Protein AF-A0A849IJJ6-F1 (afdb_monomer)

Nearest PDB structures (foldseek):
  4wkg-assembly1_D  TM=8.940E-01  e=1.496E-09  Escherichia coli K-12
  4wkg-assembly1_B  TM=8.887E-01  e=1.496E-09  Escherichia coli K-12
  4wkg-assembly1_A  TM=9.007E-01  e=3.250E-09  Escherichia coli K-12
  4wkg-assembly1_C  TM=9.020E-01  e=3.250E-09  Escherichia coli K-12
  5j63-assembly1_A  TM=8.656E-01  e=6.655E-09  Escherichia coli H736

Radius of gyration: 20.43 Å; Cα contacts (8 Å, |Δi|>4): 249; chains: 1; bounding box: 50×30×56 Å

Mean predicted aligned error: 4.7 Å

Solvent-accessible surface area (backbone atoms only — not comparable to full-atom values): 8832 Å² total; per-residue (Å²): 135,59,98,82,53,31,48,59,58,48,46,55,55,48,52,57,51,49,52,60,48,46,70,66,46,50,61,29,59,73,74,65,70,57,81,87,77,86,81,66,67,92,81,57,86,87,80,80,87,88,56,78,74,77,23,57,57,64,41,63,39,26,23,69,56,50,46,52,48,19,26,62,24,19,72,95,43,96,24,15,30,48,74,52,97,90,38,44,36,38,34,44,35,65,43,79,48,97,53,83,72,90,63,98,58,21,26,39,39,55,59,95,76,38,35,37,36,34,24,52,50,40,47,25,28,34,61,74,38,38,24,49,71,85,38,84,48,49,36,62,59,45,32,77,73,65,44,83,57,71,41,74,57,113

Secondary structure (DSSP, 8-state):
--TT--HHHHHHHHHHHHHHHHHHHHHHHHTT--------GGG----PPP-GGGGB--TTS-HHHHHHHHHHS-TTS--EEEEETTEEEEEEEEEEE-S---SSS-EEEEETTEEEEE-TTS-EEEEEEEEETTEEP-HHHHHHHH-SSPEEP-

Foldseek 3Di:
DDLFAAQVNVVVVVVVVVVVVCVVQVVCVVVVVDDDDDDDCVPDDDDDDDDPVLLEDDLLAEPSVNQVSLRHQAPVHPARWDAFPNKTKGARHKDFDPDADDDPAWWWFDDPWWIWTAGSNGTIITGPWMDINPHTDTRVNCCVVPNGDITGDD

Sequence (154 aa):
ILKNDTAIEVFHKVTCASEIVLHRALPKLLDGSAVPVKQDLSKGGYFGGRSARDGEIDWKKSACEIHNLVRAVAPPYPGAHSTISGTRLSIYGTLVENRPTRHASASIYCENGRCYAECGGGGVLRLISFELDGAPGDAQAFADRFGHSPITLS

Structure (mmCIF, N/CA/C/O backbone):
data_AF-A0A849IJJ6-F1
#
_entry.id   AF-A0A849IJJ6-F1
#
loop_
_atom_site.group_PDB
_atom_site.id
_atom_site.type_symbol
_atom_site.label_atom_id
_atom_site.label_alt_id
_atom_site.label_comp_id
_atom_site.label_asym_id
_atom_site.label_entity_id
_atom_site.label_seq_id
_atom_site.pdbx_PDB_ins_code
_atom_site.Cartn_x
_atom_site.Cartn_y
_atom_site.Cartn_z
_atom_site.occupancy
_atom_site.B_iso_or_equiv
_atom_site.auth_seq_id
_atom_site.auth_comp_id
_atom_site.auth_asym_id
_atom_site.auth_atom_id
_atom_site.pdbx_PDB_model_num
ATOM 1 N N . ILE A 1 1 ? 1.620 5.552 -13.952 1.00 90.62 1 ILE A N 1
ATOM 2 C CA . ILE A 1 1 ? 1.003 4.897 -12.776 1.00 90.62 1 ILE A CA 1
ATOM 3 C C . ILE A 1 1 ? -0.205 5.738 -12.398 1.00 90.62 1 ILE A C 1
ATOM 5 O O . ILE A 1 1 ? -0.037 6.935 -12.201 1.00 90.62 1 ILE A O 1
ATOM 9 N N . LEU A 1 2 ? -1.403 5.162 -12.417 1.00 94.19 2 LEU A N 1
ATOM 10 C CA . LEU A 1 2 ? -2.647 5.840 -12.048 1.00 94.19 2 LEU A CA 1
ATOM 11 C C . LEU A 1 2 ? -2.832 5.848 -10.526 1.00 94.19 2 LEU A C 1
ATOM 13 O O . LEU A 1 2 ? -2.183 5.087 -9.812 1.00 94.19 2 LEU A O 1
ATOM 17 N N . LYS A 1 3 ? -3.738 6.706 -10.039 1.00 91.69 3 LYS A N 1
ATOM 18 C CA . LYS A 1 3 ? -3.942 6.964 -8.602 1.00 91.69 3 LYS A CA 1
ATOM 19 C C . LYS A 1 3 ? -4.197 5.692 -7.786 1.00 91.69 3 LYS A C 1
ATOM 21 O O . LYS A 1 3 ? -3.647 5.565 -6.701 1.00 91.69 3 LYS A O 1
ATOM 26 N N . ASN A 1 4 ? -4.974 4.763 -8.337 1.00 93.06 4 ASN A N 1
ATOM 27 C CA . ASN A 1 4 ? -5.385 3.539 -7.651 1.00 93.06 4 ASN A CA 1
ATOM 28 C C . ASN A 1 4 ? -4.670 2.290 -8.186 1.00 93.06 4 ASN A C 1
ATOM 30 O O . ASN A 1 4 ? -5.063 1.189 -7.823 1.00 93.06 4 ASN A O 1
ATOM 34 N N . ASP A 1 5 ? -3.645 2.451 -9.036 1.00 94.81 5 ASP A N 1
ATOM 35 C CA . ASP A 1 5 ? -2.888 1.302 -9.534 1.00 94.81 5 ASP A CA 1
ATOM 36 C C . ASP A 1 5 ? -2.200 0.592 -8.360 1.00 94.81 5 ASP A C 1
ATOM 38 O O . ASP A 1 5 ? -1.372 1.175 -7.641 1.00 94.81 5 ASP A O 1
ATOM 42 N N . THR A 1 6 ? -2.511 -0.687 -8.218 1.00 95.19 6 THR A N 1
ATOM 43 C CA . THR A 1 6 ? -1.810 -1.638 -7.363 1.00 95.19 6 THR A CA 1
ATOM 44 C C . THR A 1 6 ? -0.483 -2.056 -7.990 1.00 95.19 6 THR A C 1
ATOM 46 O O . THR A 1 6 ? -0.240 -1.882 -9.188 1.00 95.19 6 THR A O 1
ATOM 49 N N . ALA A 1 7 ? 0.406 -2.630 -7.181 1.00 93.06 7 ALA A N 1
ATOM 50 C CA . ALA A 1 7 ? 1.703 -3.106 -7.650 1.00 93.06 7 ALA A CA 1
ATOM 51 C C . ALA A 1 7 ? 1.587 -4.099 -8.823 1.00 93.06 7 ALA A C 1
ATOM 53 O O . ALA A 1 7 ? 2.372 -4.004 -9.765 1.00 93.06 7 ALA A O 1
ATOM 54 N N . ILE A 1 8 ? 0.590 -4.993 -8.812 1.00 93.94 8 ILE A N 1
ATOM 55 C CA . ILE A 1 8 ? 0.391 -5.976 -9.887 1.00 93.94 8 ILE A CA 1
ATOM 56 C C . ILE A 1 8 ? -0.093 -5.327 -11.194 1.00 93.94 8 ILE A C 1
ATOM 58 O O . ILE A 1 8 ? 0.362 -5.688 -12.277 1.00 93.94 8 ILE A O 1
ATOM 62 N N . GLU A 1 9 ? -0.941 -4.301 -11.117 1.00 95.25 9 GLU A N 1
ATOM 63 C CA . GLU A 1 9 ? -1.381 -3.556 -12.302 1.00 95.25 9 GLU A CA 1
ATOM 64 C C . GLU A 1 9 ? -0.234 -2.754 -12.917 1.00 95.25 9 GLU A C 1
ATOM 66 O O . GLU A 1 9 ? -0.079 -2.726 -14.140 1.00 95.25 9 GLU A O 1
ATOM 71 N N . VAL A 1 10 ? 0.604 -2.127 -12.083 1.00 96.00 10 VAL A N 1
ATOM 72 C CA . VAL A 1 10 ? 1.833 -1.480 -12.561 1.00 96.00 10 VAL A CA 1
ATOM 73 C C . VAL A 1 10 ? 2.767 -2.509 -13.185 1.00 96.00 10 VAL A C 1
ATOM 75 O O . VAL A 1 10 ? 3.304 -2.238 -14.256 1.00 96.00 10 VAL A O 1
ATOM 78 N N . PHE A 1 11 ? 2.927 -3.682 -12.568 1.00 94.69 11 PHE A N 1
ATOM 79 C CA . PHE A 1 11 ? 3.758 -4.759 -13.098 1.00 94.69 11 PHE A CA 1
ATOM 80 C C . PHE A 1 11 ? 3.323 -5.142 -14.515 1.00 94.69 11 PHE A C 1
ATOM 82 O O . PHE A 1 11 ? 4.136 -5.046 -15.425 1.00 94.69 11 PHE A O 1
ATOM 89 N N . HIS A 1 12 ? 2.039 -5.430 -14.748 1.00 95.81 12 HIS A N 1
ATOM 90 C CA . HIS A 1 12 ? 1.537 -5.761 -16.089 1.00 95.81 12 HIS A CA 1
ATOM 91 C C . HIS A 1 12 ? 1.764 -4.640 -17.115 1.00 95.81 12 HIS A C 1
ATOM 93 O O . HIS A 1 12 ? 2.173 -4.901 -18.249 1.00 95.81 12 HIS A O 1
ATOM 99 N N . LYS A 1 13 ? 1.538 -3.377 -16.726 1.00 96.81 13 LYS A N 1
ATOM 100 C CA . LYS A 1 13 ? 1.789 -2.222 -17.606 1.00 96.81 13 LYS A CA 1
ATOM 101 C C . LYS A 1 13 ? 3.268 -2.110 -17.972 1.00 96.81 13 LYS A C 1
ATOM 103 O O . LYS A 1 13 ? 3.594 -1.822 -19.122 1.00 96.81 13 LYS A O 1
ATOM 108 N N . VAL A 1 14 ? 4.155 -2.346 -17.006 1.00 97.00 14 VAL A N 1
ATOM 109 C CA . VAL A 1 14 ? 5.605 -2.341 -17.221 1.00 97.00 14 VAL A CA 1
ATOM 110 C C . VAL A 1 14 ? 6.029 -3.527 -18.081 1.00 97.00 14 VAL A C 1
ATOM 112 O O . VAL A 1 14 ? 6.807 -3.312 -18.998 1.00 97.00 14 VAL A O 1
ATOM 115 N N . THR A 1 15 ? 5.481 -4.728 -17.880 1.00 97.25 15 THR A N 1
ATOM 116 C CA . THR A 1 15 ? 5.759 -5.905 -18.722 1.00 97.25 15 THR A CA 1
ATOM 117 C C . THR A 1 15 ? 5.462 -5.620 -20.194 1.00 97.25 15 THR A C 1
ATOM 119 O O . THR A 1 15 ? 6.333 -5.804 -2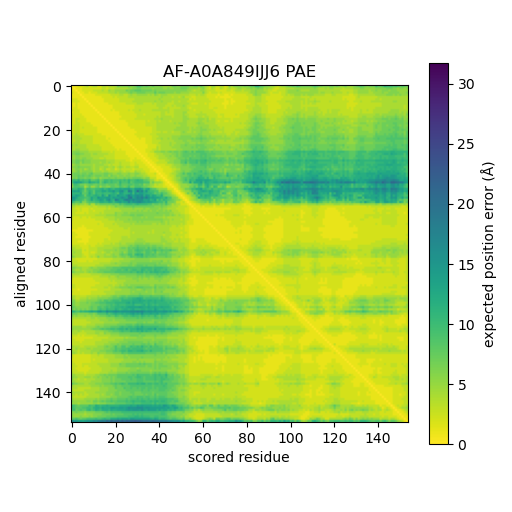1.040 1.00 97.25 15 THR A O 1
ATOM 122 N N . CYS A 1 16 ? 4.284 -5.069 -20.498 1.00 96.44 16 CYS A N 1
ATOM 123 C CA . CYS A 1 16 ? 3.930 -4.670 -21.863 1.00 96.44 16 CYS A CA 1
ATOM 124 C C . CYS A 1 16 ? 4.894 -3.602 -22.420 1.00 96.44 16 CYS A C 1
ATOM 126 O O . CYS A 1 16 ? 5.395 -3.710 -23.540 1.00 96.44 16 CYS A O 1
ATOM 128 N N . ALA A 1 17 ? 5.240 -2.588 -21.619 1.00 97.00 17 ALA A N 1
ATOM 129 C CA . ALA A 1 17 ? 6.225 -1.587 -22.028 1.00 97.00 17 ALA A CA 1
ATOM 130 C C . ALA A 1 17 ? 7.618 -2.198 -22.284 1.00 97.00 17 ALA A C 1
ATOM 132 O O . ALA A 1 17 ? 8.303 -1.786 -23.224 1.00 97.00 17 ALA A O 1
ATOM 133 N N . SER A 1 18 ? 8.032 -3.187 -21.487 1.00 97.19 18 SER A N 1
ATOM 134 C CA . SER A 1 18 ? 9.293 -3.914 -21.649 1.00 97.19 18 SER A CA 1
ATOM 135 C C . SER A 1 18 ? 9.344 -4.672 -22.970 1.00 97.19 18 SER A C 1
ATOM 137 O O . SER A 1 18 ? 10.362 -4.593 -23.653 1.00 97.19 18 SER A O 1
ATOM 139 N N . GLU A 1 19 ? 8.260 -5.325 -23.389 1.00 97.81 19 GLU A N 1
ATOM 140 C CA . GLU A 1 19 ? 8.178 -5.980 -24.703 1.00 97.81 19 GLU A CA 1
ATOM 141 C C . GLU A 1 19 ? 8.404 -4.981 -25.846 1.00 97.81 19 GLU A C 1
ATOM 143 O O . GLU A 1 19 ? 9.225 -5.214 -26.735 1.00 97.81 19 GLU A O 1
ATOM 148 N N . ILE A 1 20 ? 7.762 -3.811 -25.781 1.00 97.88 20 ILE A N 1
ATOM 149 C CA . ILE A 1 20 ? 7.920 -2.743 -26.781 1.00 97.88 20 ILE A CA 1
ATOM 150 C C . ILE A 1 20 ? 9.357 -2.196 -26.790 1.00 97.88 20 ILE A C 1
ATOM 152 O O . ILE A 1 20 ? 9.898 -1.835 -27.840 1.00 97.88 20 ILE A O 1
ATOM 156 N N . VAL A 1 21 ? 9.998 -2.077 -25.625 1.00 97.31 21 VAL A N 1
ATOM 157 C CA . VAL A 1 21 ? 11.414 -1.686 -25.523 1.00 97.31 21 VAL A CA 1
ATOM 158 C C . VAL A 1 21 ? 12.313 -2.746 -26.155 1.00 97.31 21 VAL A C 1
ATOM 160 O O . VAL A 1 21 ? 13.142 -2.395 -26.992 1.00 97.31 21 VAL A O 1
ATOM 163 N N . LEU A 1 22 ? 12.124 -4.021 -25.814 1.00 97.44 22 LEU A N 1
ATOM 164 C CA . LEU A 1 22 ? 12.927 -5.129 -26.332 1.00 97.44 22 LEU A CA 1
ATOM 165 C C . LEU A 1 22 ? 12.794 -5.256 -27.849 1.00 97.44 22 LEU A C 1
ATOM 167 O O . LEU A 1 22 ? 13.811 -5.326 -28.533 1.00 97.44 22 LEU A O 1
ATOM 171 N N . HIS A 1 23 ? 11.576 -5.173 -28.386 1.00 97.56 23 HIS A N 1
ATOM 172 C CA . HIS A 1 23 ? 11.334 -5.204 -29.829 1.00 97.56 23 HIS A CA 1
ATOM 173 C C . HIS A 1 23 ? 12.126 -4.120 -30.582 1.00 97.56 23 HIS A C 1
ATOM 175 O O . HIS A 1 23 ? 12.646 -4.359 -31.668 1.00 97.56 23 HIS A O 1
ATOM 181 N N . ARG A 1 24 ? 12.263 -2.922 -29.998 1.00 96.12 24 ARG A N 1
ATOM 182 C CA . ARG A 1 24 ? 13.032 -1.815 -30.596 1.00 96.12 24 ARG A CA 1
ATOM 183 C C . ARG A 1 24 ? 14.541 -1.941 -30.386 1.00 96.12 24 ARG A C 1
ATOM 185 O O . ARG A 1 24 ? 15.308 -1.487 -31.232 1.00 96.12 24 ARG A O 1
ATOM 192 N N . ALA A 1 25 ? 14.964 -2.469 -29.240 1.00 96.50 25 ALA A N 1
ATOM 193 C CA . ALA A 1 25 ? 16.364 -2.480 -28.828 1.00 96.50 25 ALA A CA 1
ATOM 194 C C . ALA A 1 25 ? 17.134 -3.697 -29.356 1.00 96.50 25 ALA A C 1
ATOM 196 O O . ALA A 1 25 ? 18.284 -3.547 -29.762 1.00 96.50 25 ALA A O 1
ATOM 197 N N . LEU A 1 26 ? 16.516 -4.882 -29.379 1.00 97.56 26 LEU A N 1
ATOM 198 C CA . LEU A 1 26 ? 17.191 -6.132 -29.735 1.00 97.56 26 LEU A CA 1
ATOM 199 C C . LEU A 1 26 ? 17.805 -6.124 -31.144 1.00 97.56 26 LEU A C 1
ATOM 201 O O . LEU A 1 26 ? 18.965 -6.515 -31.244 1.00 97.56 26 LEU A O 1
ATOM 205 N N . PRO A 1 27 ? 17.142 -5.629 -32.211 1.00 98.06 27 PRO A N 1
ATOM 206 C CA . PRO A 1 27 ? 17.764 -5.582 -33.537 1.00 98.06 27 PRO A CA 1
ATOM 207 C C . PRO A 1 27 ? 19.070 -4.779 -33.549 1.00 98.06 27 PRO A C 1
ATOM 209 O O . PRO A 1 27 ? 20.079 -5.256 -34.055 1.00 98.06 27 PRO A O 1
ATOM 212 N N . LYS A 1 28 ? 19.078 -3.619 -32.880 1.00 97.94 28 LYS A N 1
ATOM 213 C CA . LYS A 1 28 ? 20.256 -2.744 -32.783 1.00 97.94 28 LYS A CA 1
ATOM 214 C C . LYS A 1 28 ? 21.392 -3.352 -31.965 1.00 97.94 28 LYS A C 1
ATOM 216 O O . LYS A 1 28 ? 22.560 -3.037 -32.166 1.00 97.94 28 LYS A O 1
ATOM 221 N N . LEU A 1 29 ? 21.049 -4.179 -30.979 1.00 97.19 29 LEU A N 1
ATOM 222 C CA . LEU A 1 29 ? 22.042 -4.928 -30.213 1.00 97.19 29 LEU A CA 1
ATOM 223 C C . LEU A 1 29 ? 22.658 -6.045 -31.064 1.00 97.19 29 LEU A C 1
ATOM 225 O O . LEU A 1 29 ? 23.857 -6.279 -30.961 1.00 97.19 29 LEU A O 1
ATOM 229 N N . LEU A 1 30 ? 21.858 -6.704 -31.908 1.00 97.62 30 LEU A N 1
ATOM 230 C CA . LEU A 1 30 ? 22.307 -7.791 -32.783 1.00 97.62 30 LEU A CA 1
ATOM 231 C C . LEU A 1 30 ? 23.180 -7.300 -33.943 1.00 97.62 30 LEU A C 1
ATOM 233 O O . LEU A 1 30 ? 24.167 -7.950 -34.271 1.00 97.62 30 LEU A O 1
ATOM 237 N N . ASP A 1 31 ? 22.831 -6.167 -34.554 1.00 97.44 31 ASP A N 1
ATOM 238 C CA . ASP A 1 31 ? 23.585 -5.589 -35.675 1.00 97.44 31 ASP A CA 1
ATOM 239 C C . ASP A 1 31 ? 24.739 -4.662 -35.240 1.00 97.44 31 ASP A C 1
ATOM 241 O O . ASP A 1 31 ? 25.504 -4.182 -36.077 1.00 97.44 31 ASP A O 1
ATOM 245 N N . GLY A 1 32 ? 24.885 -4.417 -33.934 1.00 97.00 32 GLY A N 1
ATOM 246 C CA . GLY A 1 32 ? 25.936 -3.577 -33.359 1.00 97.00 32 GLY A CA 1
ATOM 247 C C . GLY A 1 32 ? 25.695 -2.065 -33.457 1.00 97.00 32 GLY A C 1
ATOM 248 O O . GLY A 1 32 ? 26.573 -1.293 -33.076 1.00 97.00 32 GLY A O 1
ATOM 249 N N . SER A 1 33 ? 24.528 -1.612 -33.923 1.00 97.75 33 SER A N 1
ATOM 250 C CA . SER A 1 33 ? 24.181 -0.186 -34.053 1.00 97.75 33 SER A CA 1
ATOM 251 C C . SER A 1 33 ? 23.632 0.461 -32.772 1.00 97.75 33 SER A C 1
ATOM 253 O O . SER A 1 33 ? 23.292 1.650 -32.762 1.00 97.75 33 SER A O 1
ATOM 255 N N . ALA A 1 34 ? 23.509 -0.292 -31.676 1.00 96.75 34 ALA A N 1
ATOM 256 C CA . ALA A 1 34 ? 23.038 0.231 -30.399 1.00 96.75 34 ALA A CA 1
ATOM 257 C C . ALA A 1 34 ? 23.954 1.349 -29.86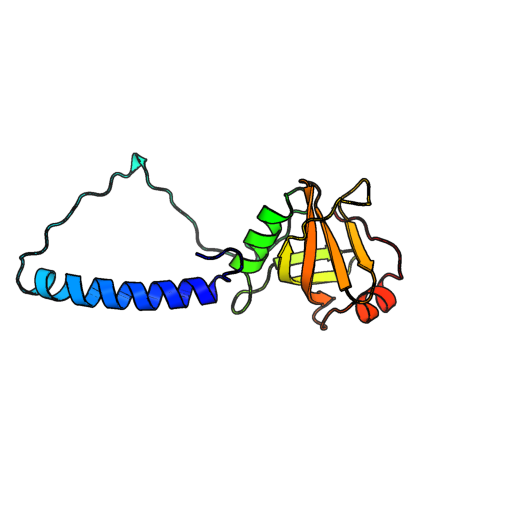3 1.00 96.75 34 ALA A C 1
ATOM 259 O O . ALA A 1 34 ? 25.166 1.183 -29.750 1.00 96.75 34 ALA A O 1
ATOM 260 N N . VAL A 1 35 ? 23.356 2.478 -29.467 1.00 95.62 35 VAL A N 1
ATOM 261 C CA . VAL A 1 35 ? 24.072 3.627 -28.889 1.00 95.62 35 VAL A CA 1
ATOM 262 C C . VAL A 1 35 ? 23.906 3.615 -27.363 1.00 95.62 35 VAL A C 1
ATOM 264 O O . VAL A 1 35 ? 22.817 3.937 -26.876 1.00 95.62 35 VAL A O 1
ATOM 267 N N . PRO A 1 36 ? 24.937 3.240 -26.584 1.00 93.50 36 PRO A N 1
ATOM 268 C CA . PRO A 1 36 ? 24.854 3.229 -25.130 1.00 93.50 36 PRO A CA 1
ATOM 269 C C . PRO A 1 36 ? 24.904 4.651 -24.559 1.00 93.50 36 PRO A C 1
ATOM 271 O O . PRO A 1 36 ? 25.658 5.505 -25.024 1.00 93.50 36 PRO A O 1
ATOM 274 N N . VAL A 1 37 ? 24.137 4.890 -23.495 1.00 94.56 37 VAL A N 1
ATOM 275 C CA . VAL A 1 37 ? 24.143 6.154 -22.747 1.00 94.56 37 VAL A CA 1
ATOM 276 C C . VAL A 1 37 ? 24.572 5.872 -21.311 1.00 94.56 37 VAL A C 1
ATOM 278 O O . VAL A 1 37 ? 23.978 5.035 -20.629 1.00 94.56 37 VAL A O 1
ATOM 281 N N . LYS A 1 38 ? 25.612 6.567 -20.838 1.00 95.00 38 LYS A N 1
ATOM 282 C CA . LYS A 1 38 ? 26.095 6.444 -19.456 1.00 95.00 38 LYS A CA 1
ATOM 283 C C . LYS A 1 38 ? 25.054 7.010 -18.482 1.00 95.00 38 LYS A C 1
ATOM 285 O O . LYS A 1 38 ? 24.600 8.137 -18.657 1.00 95.00 38 LYS A O 1
ATOM 290 N N . GLN A 1 39 ? 24.704 6.243 -17.448 1.00 94.62 39 GLN A N 1
ATOM 291 C CA . GLN A 1 39 ? 23.779 6.690 -16.402 1.00 94.62 39 GLN A CA 1
ATOM 292 C C . GLN A 1 39 ? 24.454 7.710 -15.471 1.00 94.62 39 GLN A C 1
ATOM 294 O O . GLN A 1 39 ? 25.605 7.534 -15.065 1.00 94.62 39 GLN A O 1
ATOM 299 N N . ASP A 1 40 ? 23.724 8.766 -15.118 1.00 94.25 40 ASP A N 1
ATOM 300 C CA . ASP A 1 40 ? 24.140 9.762 -14.130 1.00 94.25 40 ASP A CA 1
ATOM 301 C C . ASP A 1 40 ? 23.782 9.272 -12.721 1.00 94.25 40 ASP A C 1
ATOM 303 O O . ASP A 1 40 ? 22.642 9.398 -12.270 1.00 94.25 40 ASP A O 1
ATOM 307 N N . LEU A 1 41 ? 24.763 8.689 -12.028 1.00 91.25 41 LEU A N 1
ATOM 308 C CA . LEU A 1 41 ? 24.552 8.079 -10.712 1.00 91.25 41 LEU A CA 1
ATOM 309 C C . LEU A 1 41 ? 24.183 9.095 -9.623 1.00 91.25 41 LEU A C 1
ATOM 311 O O . LEU A 1 41 ? 23.599 8.699 -8.620 1.00 91.25 41 LEU A O 1
ATOM 315 N N . SER A 1 42 ? 24.456 10.391 -9.822 1.00 94.19 42 SER A N 1
ATOM 316 C CA . SER A 1 42 ? 24.043 11.437 -8.873 1.00 94.19 42 SER A CA 1
ATOM 317 C C . SER A 1 42 ? 22.521 11.620 -8.815 1.00 94.19 42 SER A C 1
ATOM 319 O O . SER A 1 42 ? 21.996 12.150 -7.840 1.00 94.19 42 SER A O 1
ATOM 321 N N . LYS A 1 43 ? 21.809 11.140 -9.843 1.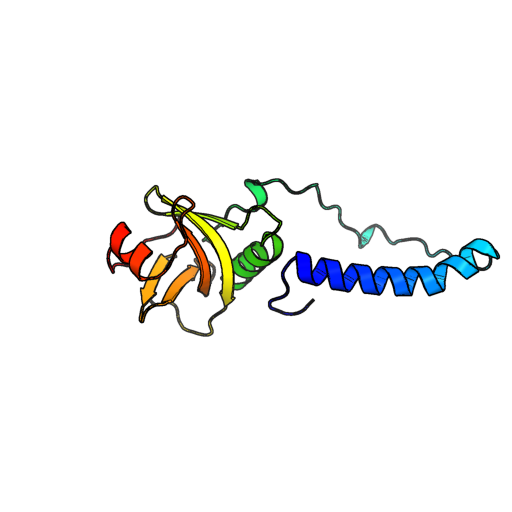00 92.31 43 LYS A N 1
ATOM 322 C CA . LYS A 1 43 ? 20.342 11.139 -9.940 1.00 92.31 43 LYS A CA 1
ATOM 323 C C . LYS A 1 43 ? 19.724 9.789 -9.570 1.00 92.31 43 LYS A C 1
ATOM 325 O O . LYS A 1 43 ? 18.507 9.635 -9.654 1.00 92.31 43 LYS A O 1
ATOM 330 N N . GLY A 1 44 ? 20.551 8.801 -9.229 1.00 82.69 44 GLY A N 1
ATOM 331 C CA . GLY A 1 44 ? 20.120 7.450 -8.895 1.00 82.69 44 GLY A CA 1
ATOM 332 C C . GLY A 1 44 ? 19.815 7.270 -7.409 1.00 82.69 44 GLY A C 1
ATOM 333 O O . GLY A 1 44 ? 20.264 8.032 -6.558 1.00 82.69 44 GLY A O 1
ATOM 334 N N . GLY A 1 45 ? 19.076 6.208 -7.100 1.00 85.00 45 GLY A N 1
ATOM 335 C CA . GLY A 1 45 ? 18.844 5.731 -5.741 1.00 85.00 45 GLY A CA 1
ATOM 336 C C . GLY A 1 45 ? 18.815 4.206 -5.718 1.00 85.00 45 GLY A C 1
ATOM 337 O O . GLY A 1 45 ? 18.493 3.576 -6.726 1.00 85.00 45 GLY A O 1
ATOM 338 N N . TYR A 1 46 ? 19.159 3.617 -4.575 1.00 83.56 46 TYR A N 1
ATOM 339 C CA . TYR A 1 46 ? 19.105 2.172 -4.364 1.00 83.56 46 TYR A CA 1
ATOM 340 C C . TYR A 1 46 ? 17.943 1.832 -3.437 1.00 83.56 46 TYR A C 1
ATOM 342 O O . TYR A 1 46 ? 17.768 2.462 -2.395 1.00 83.56 46 TYR A O 1
ATOM 350 N N . PHE A 1 47 ? 17.171 0.814 -3.807 1.00 81.19 47 PHE A N 1
ATOM 351 C CA . PHE A 1 47 ? 16.060 0.303 -3.012 1.00 81.19 47 PHE A CA 1
ATOM 352 C C . PHE A 1 47 ? 16.348 -1.157 -2.666 1.00 81.19 47 PHE A C 1
ATOM 354 O O . PHE A 1 47 ? 16.636 -1.961 -3.553 1.00 81.19 47 PHE A O 1
ATOM 361 N N . GLY A 1 48 ? 16.324 -1.483 -1.373 1.00 76.31 48 GLY A N 1
ATOM 362 C CA . GLY A 1 48 ? 16.540 -2.845 -0.890 1.00 76.31 48 GLY A CA 1
ATOM 363 C C . GLY A 1 48 ? 15.378 -3.781 -1.229 1.00 76.31 48 GLY A C 1
ATOM 364 O O . GLY A 1 48 ? 14.296 -3.348 -1.631 1.00 76.31 48 GLY A O 1
ATOM 365 N N . GLY A 1 49 ? 15.601 -5.083 -1.043 1.00 72.88 49 GLY A N 1
ATOM 366 C CA . GLY A 1 49 ? 14.530 -6.074 -1.123 1.00 72.88 49 GLY A CA 1
ATOM 367 C C . GLY A 1 49 ? 13.459 -5.807 -0.065 1.00 72.88 49 GLY A C 1
ATOM 368 O O . GLY A 1 49 ? 13.782 -5.440 1.064 1.00 72.88 49 GLY A O 1
ATOM 369 N N . ARG A 1 50 ? 12.188 -5.988 -0.433 1.00 72.75 50 ARG A N 1
ATOM 370 C CA . ARG A 1 50 ? 11.062 -5.768 0.481 1.00 72.75 50 ARG A CA 1
ATOM 371 C C . ARG A 1 50 ? 10.822 -6.998 1.355 1.00 72.75 50 ARG A C 1
ATOM 373 O O . ARG A 1 50 ? 10.882 -8.127 0.872 1.00 72.75 50 ARG A O 1
ATOM 380 N N . SER A 1 51 ? 10.514 -6.774 2.624 1.00 72.50 51 SER A N 1
ATOM 381 C CA . SER A 1 51 ? 10.113 -7.778 3.607 1.00 72.50 51 SER A CA 1
ATOM 382 C C . SER A 1 51 ? 8.659 -7.571 4.033 1.00 72.50 51 SER A C 1
ATOM 384 O O . SER A 1 51 ? 8.080 -6.508 3.822 1.00 72.50 51 SER A O 1
ATOM 386 N N . ALA A 1 52 ? 8.062 -8.565 4.698 1.00 67.94 52 ALA A N 1
ATOM 387 C CA . ALA A 1 52 ? 6.715 -8.425 5.251 1.00 67.94 52 ALA A CA 1
ATOM 388 C C . ALA A 1 52 ? 6.595 -7.246 6.239 1.00 67.94 52 ALA A C 1
ATOM 390 O O . ALA A 1 52 ? 5.527 -6.650 6.324 1.00 67.94 52 ALA A O 1
ATOM 391 N N . ARG A 1 53 ? 7.682 -6.860 6.930 1.00 75.25 53 ARG A N 1
ATOM 392 C CA . ARG A 1 53 ? 7.698 -5.690 7.831 1.00 75.25 53 ARG A CA 1
ATOM 393 C C . ARG A 1 53 ? 7.422 -4.377 7.100 1.00 75.25 53 ARG A C 1
ATOM 395 O O . ARG A 1 53 ? 6.873 -3.463 7.696 1.00 75.25 53 ARG A O 1
ATOM 402 N N . ASP A 1 54 ? 7.719 -4.301 5.804 1.00 76.81 54 ASP A N 1
ATOM 403 C CA . ASP A 1 54 ? 7.451 -3.099 5.008 1.00 76.81 54 ASP A CA 1
ATOM 404 C C . ASP A 1 54 ? 5.954 -2.874 4.756 1.00 76.81 54 ASP A C 1
ATOM 406 O O . ASP A 1 54 ? 5.588 -1.856 4.176 1.00 76.81 54 ASP A O 1
ATOM 410 N N . GLY A 1 55 ? 5.097 -3.829 5.139 1.00 88.88 55 GLY A N 1
ATOM 411 C CA . GLY A 1 55 ? 3.642 -3.704 5.110 1.00 88.88 55 GLY A CA 1
ATOM 412 C C . GLY A 1 55 ? 3.038 -3.086 6.374 1.00 88.88 55 GLY A C 1
ATOM 413 O O . GLY A 1 55 ? 1.835 -2.839 6.382 1.00 88.88 55 GLY A O 1
ATOM 414 N N . GLU A 1 56 ? 3.817 -2.847 7.433 1.00 95.31 56 GLU A N 1
ATOM 415 C CA . GLU A 1 56 ? 3.293 -2.269 8.673 1.00 95.31 56 GLU A CA 1
ATOM 416 C C . GLU A 1 56 ? 2.834 -0.818 8.454 1.00 95.31 56 GLU A C 1
ATOM 418 O O . GLU A 1 56 ? 3.561 0.025 7.921 1.00 95.31 56 GLU A O 1
ATOM 423 N N . ILE A 1 57 ? 1.589 -0.533 8.833 1.00 96.50 57 ILE A N 1
ATOM 424 C CA . ILE A 1 57 ? 0.982 0.785 8.679 1.00 96.50 57 ILE A CA 1
ATOM 425 C C . ILE A 1 57 ? 1.400 1.661 9.855 1.00 96.50 57 ILE A C 1
ATOM 427 O O . ILE A 1 57 ? 1.030 1.404 10.998 1.00 96.50 57 ILE A O 1
ATOM 431 N N . ASP A 1 58 ? 2.096 2.747 9.535 1.00 95.69 58 ASP A N 1
ATOM 432 C CA . ASP A 1 58 ? 2.308 3.874 10.438 1.00 95.69 58 ASP A CA 1
ATOM 433 C C . ASP A 1 58 ? 1.142 4.864 10.305 1.00 95.69 58 ASP A C 1
ATOM 435 O O . ASP A 1 58 ? 1.062 5.632 9.339 1.00 95.69 58 ASP A O 1
ATOM 439 N N . TRP A 1 59 ? 0.228 4.845 11.279 1.00 96.50 59 TRP A N 1
ATOM 440 C CA . TRP A 1 59 ? -0.972 5.686 11.285 1.00 96.50 59 TRP A CA 1
ATOM 441 C C . TRP A 1 59 ? -0.696 7.171 11.523 1.00 96.50 59 TRP A C 1
ATOM 443 O O . TRP A 1 59 ? -1.610 7.982 11.370 1.00 96.50 59 TRP A O 1
ATOM 453 N N . LYS A 1 60 ? 0.546 7.562 11.835 1.00 95.69 60 LYS A N 1
ATOM 454 C CA . LYS A 1 60 ? 0.947 8.976 11.920 1.00 95.69 60 LYS A CA 1
ATOM 455 C C . LYS A 1 60 ? 1.133 9.612 10.546 1.00 95.69 60 LYS A C 1
ATOM 457 O O . LYS A 1 60 ? 1.208 10.834 10.454 1.00 95.69 60 LYS A O 1
ATOM 462 N N . LYS A 1 61 ? 1.200 8.809 9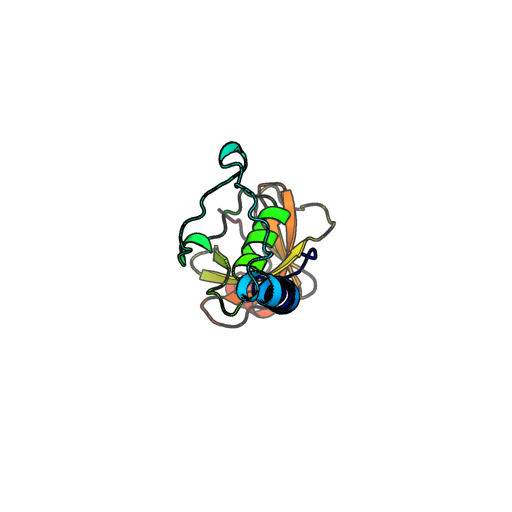.483 1.00 96.62 61 LYS A N 1
ATOM 463 C CA . LYS A 1 61 ? 1.309 9.290 8.102 1.00 96.62 61 LYS A CA 1
ATOM 464 C C . LYS A 1 61 ? -0.025 9.799 7.571 1.00 96.62 61 LYS A C 1
ATOM 466 O O . LYS A 1 61 ? -1.081 9.597 8.171 1.00 96.62 61 LYS A O 1
ATOM 471 N N . SER A 1 62 ? 0.020 10.491 6.437 1.00 96.88 62 SER A N 1
ATOM 472 C CA . SER A 1 62 ? -1.185 10.963 5.756 1.00 96.88 62 SER A CA 1
ATOM 473 C C . SER A 1 62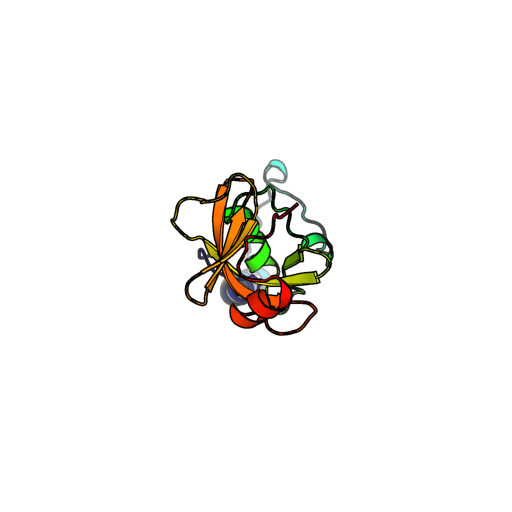 ? -1.961 9.815 5.101 1.00 96.88 62 SER A C 1
ATOM 475 O O . SER A 1 62 ? -1.397 8.780 4.731 1.00 96.88 62 SER A O 1
ATOM 477 N N . ALA A 1 63 ? -3.257 10.028 4.859 1.00 97.50 63 ALA A N 1
ATOM 478 C CA . ALA A 1 63 ? -4.095 9.084 4.120 1.00 97.50 63 ALA A CA 1
ATOM 479 C C . ALA A 1 63 ? -3.493 8.726 2.750 1.00 97.50 63 ALA A C 1
ATOM 481 O O . ALA A 1 63 ? -3.495 7.566 2.350 1.00 97.50 63 ALA A O 1
ATOM 482 N N . CYS A 1 64 ? -2.912 9.695 2.037 1.00 97.25 64 CYS A N 1
ATOM 483 C CA . CYS A 1 64 ? -2.267 9.450 0.746 1.00 97.25 64 CYS A CA 1
ATOM 484 C C . CYS A 1 64 ? -1.050 8.518 0.857 1.00 97.25 64 CYS A C 1
ATOM 486 O O . CYS A 1 64 ? -0.870 7.642 0.011 1.00 97.25 64 CYS A O 1
ATOM 488 N N . GLU A 1 65 ? -0.218 8.683 1.884 1.00 97.38 65 GLU A N 1
ATOM 489 C CA . GLU A 1 65 ? 0.947 7.822 2.113 1.00 97.38 65 GLU A CA 1
ATOM 490 C C . GLU A 1 65 ? 0.536 6.400 2.487 1.00 97.38 65 GLU A C 1
ATOM 492 O O . GLU A 1 65 ? 1.065 5.441 1.926 1.00 97.38 65 GLU A O 1
ATOM 497 N N . ILE A 1 66 ? -0.450 6.256 3.373 1.00 97.81 66 ILE A N 1
ATOM 498 C CA . ILE A 1 66 ? -0.971 4.944 3.769 1.00 97.81 66 ILE A CA 1
ATOM 499 C C . ILE A 1 66 ? -1.671 4.269 2.582 1.00 97.81 66 ILE A C 1
ATOM 501 O O . ILE A 1 66 ? -1.465 3.083 2.338 1.00 97.81 66 ILE A O 1
ATOM 505 N N . HIS A 1 67 ?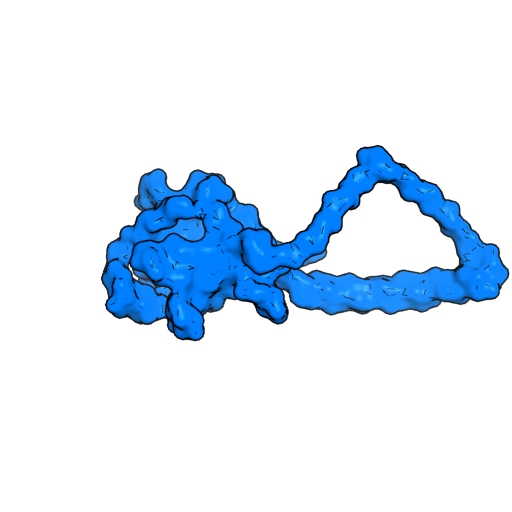 -2.423 5.011 1.766 1.00 98.19 67 HIS A N 1
ATOM 506 C CA . HIS A 1 67 ? -2.994 4.492 0.519 1.00 98.19 67 HIS A CA 1
ATOM 507 C C . HIS A 1 67 ? -1.914 3.993 -0.452 1.00 98.19 67 HIS A C 1
ATOM 509 O O . HIS A 1 67 ? -2.046 2.911 -1.027 1.00 98.19 67 HIS A O 1
ATOM 515 N N . ASN A 1 68 ? -0.823 4.752 -0.606 1.00 97.19 68 ASN A N 1
ATOM 516 C CA . ASN A 1 68 ? 0.320 4.346 -1.422 1.00 97.19 68 ASN A CA 1
ATOM 517 C C . ASN A 1 68 ? 0.989 3.074 -0.894 1.00 97.19 68 ASN A C 1
ATOM 519 O O . ASN A 1 68 ? 1.372 2.224 -1.697 1.00 97.19 68 ASN A O 1
ATOM 523 N N . LEU A 1 69 ? 1.101 2.923 0.428 1.00 96.81 69 LEU A N 1
ATOM 524 C CA . LEU A 1 69 ? 1.572 1.688 1.042 1.00 96.81 69 LEU A CA 1
ATOM 525 C C . LEU A 1 69 ? 0.640 0.526 0.685 1.00 96.81 69 LEU A C 1
ATOM 527 O O . LEU A 1 69 ? 1.103 -0.438 0.080 1.00 96.81 69 LEU A O 1
ATOM 531 N N . VAL A 1 70 ? -0.662 0.651 0.972 1.00 96.94 70 VAL A N 1
ATOM 532 C CA . VAL A 1 70 ? -1.673 -0.391 0.712 1.00 96.94 70 VAL A CA 1
ATOM 533 C C . VAL A 1 70 ? -1.599 -0.881 -0.732 1.00 96.94 70 VAL A C 1
ATOM 535 O O . VAL A 1 70 ? -1.430 -2.075 -0.960 1.00 96.94 70 VAL A O 1
ATOM 538 N N . ARG A 1 71 ? -1.636 0.018 -1.724 1.00 96.50 71 ARG A N 1
ATOM 539 C CA . ARG A 1 71 ? -1.589 -0.387 -3.141 1.00 96.50 71 ARG A CA 1
ATOM 540 C C . ARG A 1 71 ? -0.240 -0.994 -3.550 1.00 96.50 71 ARG A C 1
ATOM 542 O O . ARG A 1 71 ? -0.191 -1.820 -4.459 1.00 96.50 71 ARG A O 1
ATOM 549 N N . ALA A 1 72 ? 0.854 -0.612 -2.886 1.00 94.06 72 ALA A N 1
ATOM 550 C CA . ALA A 1 72 ? 2.187 -1.148 -3.150 1.00 94.06 72 ALA A CA 1
ATOM 551 C C . ALA A 1 72 ? 2.407 -2.553 -2.568 1.00 94.06 72 ALA A C 1
ATOM 553 O O . ALA A 1 72 ? 3.359 -3.213 -2.984 1.00 94.06 72 ALA A O 1
ATOM 554 N N . VAL A 1 73 ? 1.590 -2.990 -1.605 1.00 94.06 73 VAL A N 1
ATOM 555 C CA . VAL A 1 73 ? 1.657 -4.334 -0.998 1.00 94.06 73 VAL A CA 1
ATOM 556 C C . VAL A 1 73 ? 0.344 -5.114 -1.107 1.00 94.06 73 VAL A C 1
ATOM 558 O O . VAL A 1 73 ? 0.184 -6.127 -0.435 1.00 94.06 73 VAL A O 1
ATOM 561 N N . ALA A 1 74 ? -0.587 -4.675 -1.954 1.00 92.94 74 ALA A N 1
ATOM 562 C CA . ALA A 1 74 ? -1.822 -5.398 -2.253 1.00 92.94 74 ALA A CA 1
ATOM 563 C C . ALA A 1 74 ? -1.531 -6.790 -2.863 1.00 92.94 74 ALA A C 1
ATOM 565 O O . ALA A 1 74 ? -0.429 -7.003 -3.380 1.00 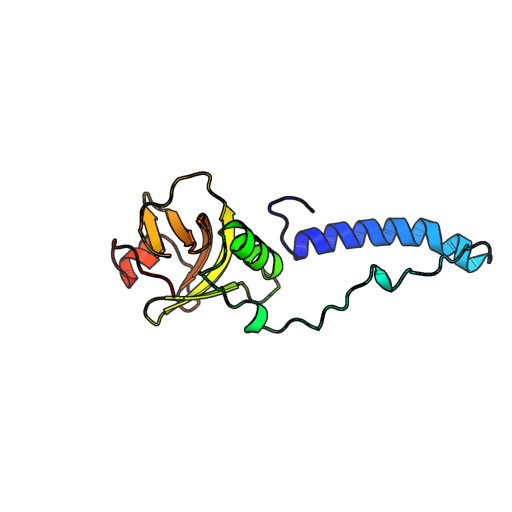92.94 74 ALA A O 1
ATOM 566 N N . PRO A 1 75 ? -2.487 -7.739 -2.848 1.00 91.62 75 PRO A N 1
ATOM 567 C CA . PRO A 1 75 ? -2.295 -9.071 -3.421 1.00 91.62 75 PRO A CA 1
ATOM 568 C C . PRO A 1 75 ? -1.705 -9.014 -4.844 1.00 91.62 75 PRO A C 1
ATOM 570 O O . PRO A 1 75 ? -2.105 -8.154 -5.634 1.00 91.62 75 PRO A O 1
ATOM 573 N N . PRO A 1 76 ? -0.734 -9.883 -5.190 1.00 90.06 76 PRO A N 1
ATOM 574 C CA . PRO A 1 76 ? -0.316 -11.111 -4.496 1.00 90.06 76 PRO A CA 1
ATOM 575 C C . PRO A 1 76 ? 0.700 -10.913 -3.352 1.00 90.06 76 PRO A C 1
ATOM 577 O O . PRO A 1 76 ? 1.215 -11.891 -2.813 1.00 90.06 76 PRO A O 1
ATOM 580 N N . TYR A 1 77 ? 1.023 -9.671 -2.985 1.00 89.00 77 TYR A N 1
ATOM 581 C CA . TYR A 1 77 ? 1.874 -9.387 -1.829 1.00 89.00 77 TYR A CA 1
ATOM 582 C C . TYR A 1 77 ? 1.097 -9.549 -0.502 1.00 89.00 77 TYR A C 1
ATOM 584 O O . TYR A 1 77 ? -0.134 -9.612 -0.522 1.00 89.00 77 TYR A O 1
ATOM 592 N N . PRO A 1 78 ? 1.781 -9.605 0.662 1.00 88.88 78 PRO A N 1
ATOM 593 C CA . PRO A 1 78 ? 1.150 -9.917 1.953 1.00 88.88 78 PRO A CA 1
ATOM 594 C C . PRO A 1 78 ? 0.062 -8.952 2.464 1.00 88.88 78 PRO A C 1
ATOM 596 O O . PRO A 1 78 ? -0.590 -9.270 3.456 1.00 88.88 78 PRO A O 1
ATOM 599 N N . GLY A 1 79 ? -0.140 -7.788 1.842 1.00 92.56 79 GLY A N 1
ATOM 600 C CA . GLY A 1 79 ? -1.047 -6.746 2.329 1.00 92.56 79 GLY A CA 1
ATOM 601 C C . GLY A 1 79 ? -0.395 -5.781 3.318 1.00 92.56 79 GLY A C 1
ATOM 602 O O . GLY A 1 79 ? 0.626 -6.078 3.949 1.00 92.56 79 GLY A O 1
ATOM 603 N N . ALA A 1 80 ? -0.998 -4.598 3.448 1.00 96.88 80 ALA A N 1
ATOM 604 C CA . ALA A 1 80 ? -0.630 -3.655 4.497 1.00 96.88 80 ALA A CA 1
ATOM 605 C C . ALA A 1 80 ? -1.327 -4.073 5.788 1.00 96.88 80 ALA A C 1
ATOM 607 O O . ALA A 1 80 ? -2.409 -4.647 5.736 1.00 96.88 80 ALA A O 1
ATOM 608 N N . HIS A 1 81 ? -0.742 -3.819 6.948 1.00 96.38 81 HIS A N 1
ATOM 609 C CA . HIS A 1 81 ? -1.305 -4.331 8.188 1.00 96.38 81 HIS A CA 1
ATOM 610 C C . HIS A 1 81 ? -1.010 -3.467 9.402 1.00 96.38 81 HIS A C 1
ATOM 612 O O . HIS A 1 81 ? -0.025 -2.741 9.455 1.00 96.38 81 HIS A O 1
ATOM 618 N N . SER A 1 82 ? -1.858 -3.595 10.411 1.00 96.06 82 SER A N 1
ATOM 619 C CA . SER A 1 82 ? -1.701 -2.976 11.720 1.00 96.06 82 SER A CA 1
ATOM 620 C C . SER A 1 82 ? -2.382 -3.844 12.781 1.00 96.06 82 SER A C 1
ATOM 622 O O . SER A 1 82 ? -2.954 -4.891 12.467 1.00 96.06 82 SER A O 1
ATOM 624 N N . THR A 1 83 ? -2.335 -3.417 14.035 1.00 94.94 83 THR A N 1
ATOM 625 C CA . THR A 1 83 ? -3.037 -4.067 15.143 1.00 94.94 83 THR A CA 1
ATOM 626 C C . THR A 1 83 ? -3.965 -3.047 15.786 1.00 94.94 83 THR A C 1
ATOM 628 O O . THR A 1 83 ? -3.518 -1.975 16.182 1.00 94.94 83 THR A O 1
ATOM 631 N N . ILE A 1 84 ? -5.249 -3.381 15.907 1.00 93.25 84 ILE A N 1
ATOM 632 C CA . ILE A 1 84 ? -6.267 -2.527 16.532 1.00 93.25 84 ILE A CA 1
ATOM 633 C C . ILE A 1 84 ? -6.892 -3.277 17.705 1.00 93.25 84 ILE A C 1
ATOM 635 O O . ILE A 1 84 ? -7.402 -4.379 17.534 1.00 93.25 84 ILE A O 1
ATOM 639 N N . SER A 1 85 ? -6.804 -2.731 18.919 1.00 90.44 85 SER A N 1
ATOM 640 C CA . SER A 1 85 ? -7.356 -3.368 20.132 1.00 90.44 85 SER A CA 1
ATOM 641 C C . SER A 1 85 ? -6.987 -4.860 20.280 1.00 90.44 85 SER A C 1
ATOM 643 O O . SER A 1 85 ? -7.824 -5.687 20.632 1.00 90.44 85 SER A O 1
ATOM 645 N N . GLY A 1 86 ? -5.744 -5.229 19.944 1.00 92.12 86 GLY A N 1
ATOM 646 C CA . GLY A 1 86 ? -5.253 -6.616 19.987 1.00 92.12 86 GLY A CA 1
ATOM 647 C C . GLY A 1 86 ? -5.683 -7.519 18.820 1.00 92.12 86 GLY A C 1
ATOM 648 O O . GLY A 1 86 ? -5.245 -8.661 18.760 1.00 92.12 86 GLY A O 1
ATOM 649 N N . THR A 1 87 ? -6.491 -7.019 17.884 1.00 94.00 87 THR A N 1
ATOM 650 C CA . THR A 1 87 ? -6.915 -7.719 16.660 1.00 94.00 87 THR A CA 1
ATOM 651 C C . THR A 1 87 ? -6.010 -7.337 15.494 1.00 94.00 87 THR A C 1
ATOM 653 O O . THR A 1 87 ? -5.708 -6.156 15.286 1.00 94.00 87 THR A O 1
ATOM 656 N N . ARG A 1 88 ? -5.588 -8.322 14.701 1.00 95.25 88 ARG A N 1
ATOM 657 C CA . ARG A 1 88 ? -4.799 -8.089 13.490 1.00 95.25 88 ARG A CA 1
ATOM 658 C C . ARG A 1 88 ? -5.696 -7.519 12.394 1.00 95.25 88 ARG A C 1
ATOM 660 O O . ARG A 1 88 ? -6.638 -8.176 11.967 1.00 95.25 88 ARG A O 1
ATOM 667 N N . LEU A 1 89 ? -5.367 -6.326 11.907 1.00 96.94 89 LEU A N 1
ATOM 668 C CA . LEU A 1 89 ? -6.006 -5.701 10.752 1.00 96.94 89 LEU A CA 1
ATOM 669 C C . LEU A 1 89 ? -5.089 -5.846 9.535 1.00 96.94 89 LEU A C 1
ATOM 671 O O . LEU A 1 89 ? -3.989 -5.295 9.535 1.00 96.94 89 LEU A O 1
ATOM 675 N N . SER A 1 90 ? -5.551 -6.529 8.493 1.00 97.19 90 SER A N 1
ATOM 676 C CA . SER A 1 90 ? -4.879 -6.578 7.187 1.00 97.19 90 SER A CA 1
ATOM 677 C C . SER A 1 90 ? -5.707 -5.803 6.169 1.00 97.19 90 SER A C 1
ATOM 679 O O . SER A 1 90 ? -6.911 -5.995 6.094 1.00 97.19 90 SER A O 1
ATOM 681 N N . ILE A 1 91 ? -5.097 -4.918 5.387 1.00 97.69 91 ILE A N 1
ATOM 682 C CA . ILE A 1 91 ? -5.762 -4.037 4.424 1.00 97.69 91 ILE A CA 1
ATOM 683 C C . ILE A 1 91 ? -5.178 -4.278 3.033 1.00 97.69 91 ILE A C 1
ATOM 685 O O . ILE A 1 91 ? -3.973 -4.141 2.807 1.00 97.69 91 ILE A O 1
ATOM 689 N N . TYR A 1 92 ? -6.059 -4.576 2.082 1.00 96.62 92 TYR A N 1
ATOM 690 C CA . TYR A 1 92 ? -5.704 -4.910 0.700 1.00 96.62 92 TYR A CA 1
ATOM 691 C C . TYR A 1 92 ? -6.146 -3.844 -0.302 1.00 96.62 92 TYR A C 1
ATOM 693 O O . TYR A 1 92 ? -5.598 -3.761 -1.399 1.00 96.62 92 TYR A O 1
ATOM 701 N N . GLY A 1 93 ? -7.112 -3.002 0.070 1.00 97.31 93 GLY A N 1
ATOM 702 C CA . GLY A 1 93 ? -7.595 -1.927 -0.785 1.00 97.31 93 GLY A CA 1
ATOM 703 C C . GLY A 1 93 ? -8.186 -0.773 0.010 1.00 97.31 93 GLY A C 1
ATOM 704 O O . GLY A 1 93 ? -8.950 -0.975 0.955 1.00 97.31 93 GLY A O 1
ATOM 705 N N . THR A 1 94 ? -7.861 0.448 -0.406 1.00 98.31 94 THR A N 1
ATOM 706 C CA . THR A 1 94 ? -8.389 1.687 0.174 1.00 98.31 94 THR A CA 1
ATOM 707 C C . THR A 1 94 ? -8.728 2.703 -0.909 1.00 98.31 94 THR A C 1
ATOM 709 O O . THR A 1 94 ? -8.230 2.615 -2.030 1.00 98.31 94 THR A O 1
ATOM 712 N N . LEU A 1 95 ? -9.541 3.700 -0.565 1.00 98.00 95 LEU A N 1
ATOM 713 C CA . LEU A 1 95 ? -9.676 4.939 -1.330 1.00 98.00 95 LEU A CA 1
ATOM 714 C C . LEU A 1 95 ? -9.450 6.139 -0.417 1.00 98.00 95 LEU A C 1
ATOM 716 O O . LEU A 1 95 ? -9.943 6.162 0.708 1.00 98.00 95 LEU A O 1
ATOM 720 N N . VAL A 1 96 ? -8.745 7.150 -0.922 1.00 97.69 96 VAL A N 1
ATOM 721 C CA . VAL A 1 96 ? -8.648 8.453 -0.252 1.00 97.69 96 VAL A CA 1
ATOM 722 C C . VAL A 1 96 ? -9.957 9.209 -0.464 1.00 97.69 96 VAL A C 1
ATOM 724 O O . VAL A 1 96 ? -10.316 9.512 -1.604 1.00 97.69 96 VAL A O 1
ATOM 727 N N . GLU A 1 97 ? -10.650 9.515 0.627 1.00 96.88 97 GLU A N 1
ATOM 728 C CA . GLU A 1 97 ? -11.917 10.244 0.633 1.00 96.88 97 GLU A CA 1
ATOM 729 C C . GLU A 1 97 ? -11.674 11.745 0.806 1.00 96.88 97 GLU A C 1
ATOM 731 O O . GLU A 1 97 ? -10.855 12.176 1.621 1.00 96.88 97 GLU A O 1
ATOM 736 N N 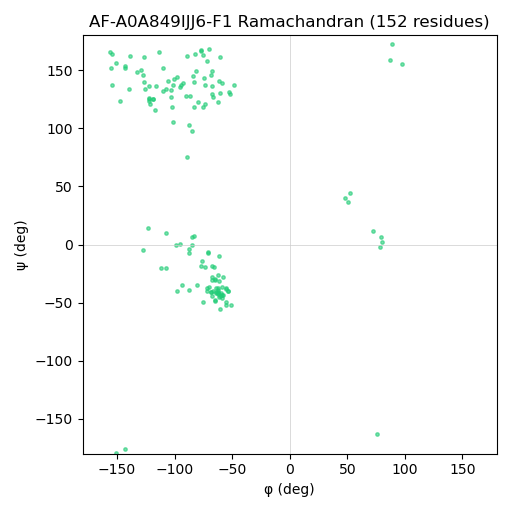. ASN A 1 98 ? -12.424 12.559 0.063 1.00 93.62 98 ASN A N 1
ATOM 737 C CA . ASN A 1 98 ? -12.414 14.009 0.236 1.00 93.62 98 ASN A CA 1
ATOM 738 C C . ASN A 1 98 ? -13.469 14.412 1.271 1.00 93.62 98 ASN A C 1
ATOM 740 O O . ASN A 1 98 ? -14.557 14.873 0.924 1.00 93.62 98 ASN A O 1
ATOM 744 N N . ARG A 1 99 ? -13.169 14.168 2.549 1.00 92.94 99 ARG A N 1
ATOM 745 C CA . ARG A 1 99 ? -14.036 14.541 3.670 1.00 92.94 99 ARG A CA 1
ATOM 746 C C . ARG A 1 99 ? -13.206 14.989 4.877 1.00 92.94 99 ARG A C 1
ATOM 748 O O . ARG A 1 99 ? -12.071 14.532 5.014 1.00 92.94 99 ARG A O 1
ATOM 755 N N . PRO A 1 100 ? -13.743 15.865 5.743 1.00 90.50 100 PRO A N 1
ATOM 756 C CA . PRO A 1 100 ? -13.044 16.263 6.957 1.00 90.50 100 PRO A CA 1
ATOM 757 C C . PRO A 1 100 ? -12.929 15.087 7.932 1.00 90.50 100 PRO A C 1
ATOM 759 O O . PRO A 1 100 ? -13.811 14.224 7.984 1.00 90.50 100 PRO A O 1
ATOM 762 N N . THR A 1 101 ? -11.851 15.082 8.714 1.00 92.12 101 THR A N 1
ATOM 763 C CA . THR A 1 101 ? -11.711 14.208 9.882 1.00 92.12 101 THR A CA 1
ATOM 764 C C . THR A 1 101 ? -12.703 14.641 10.960 1.00 92.12 101 THR A C 1
ATOM 766 O O . THR A 1 101 ? -13.010 15.828 11.096 1.00 92.12 101 THR A O 1
ATOM 769 N N . ARG A 1 102 ? -13.233 13.681 11.713 1.00 91.25 102 ARG A N 1
ATOM 770 C CA . ARG A 1 102 ? -14.229 13.919 12.765 1.00 91.25 102 ARG A CA 1
ATOM 771 C C . ARG A 1 102 ? -13.652 13.753 14.164 1.00 91.25 102 ARG A C 1
ATOM 773 O O . ARG A 1 102 ? -14.221 14.283 15.114 1.00 91.25 102 ARG A O 1
ATOM 780 N N . HIS A 1 103 ? -12.537 13.043 14.291 1.00 90.25 103 HIS A N 1
ATOM 781 C CA . HIS A 1 103 ? -11.910 12.718 15.563 1.00 90.25 103 HIS A CA 1
ATOM 782 C C . HIS A 1 103 ? -10.592 13.479 15.728 1.00 90.25 103 HIS A C 1
ATOM 784 O O . HIS A 1 103 ? -9.921 13.835 14.759 1.00 90.25 103 HIS A O 1
ATOM 790 N N . ALA A 1 104 ? -10.224 13.745 16.983 1.00 84.94 104 ALA A N 1
ATOM 791 C CA . ALA A 1 104 ? -9.013 14.494 17.324 1.00 84.94 104 ALA A CA 1
ATOM 792 C C . ALA A 1 104 ? -7.719 13.687 17.111 1.00 84.94 104 ALA A C 1
ATOM 794 O O . ALA A 1 104 ? -6.637 14.261 17.017 1.00 84.94 104 ALA A O 1
ATOM 795 N N . SER A 1 105 ? -7.829 12.360 17.050 1.00 91.56 105 SER A N 1
ATOM 796 C CA . SER A 1 105 ? -6.724 11.421 16.869 1.00 91.56 105 SER A CA 1
ATOM 797 C C . SER A 1 105 ? -6.988 10.491 15.689 1.00 91.56 105 SER A C 1
ATOM 799 O O . SER A 1 105 ? -8.139 10.293 15.288 1.00 91.56 105 SER A O 1
ATOM 801 N N . ALA A 1 106 ? -5.923 9.863 15.181 1.00 94.94 106 ALA A N 1
ATOM 802 C CA . ALA A 1 106 ? -6.051 8.781 14.214 1.00 94.94 106 ALA A CA 1
ATOM 803 C C . ALA A 1 106 ? -7.008 7.709 14.758 1.00 94.94 106 ALA A C 1
ATOM 805 O O . ALA A 1 106 ? -6.918 7.321 15.927 1.00 94.94 106 ALA A O 1
ATOM 806 N N . SER A 1 107 ? -7.969 7.285 13.944 1.00 96.75 107 SER A N 1
ATOM 807 C CA . SER A 1 107 ? -9.047 6.404 14.397 1.00 96.75 107 SER A CA 1
ATOM 808 C C . SER A 1 107 ? -9.647 5.589 13.261 1.00 96.75 107 SER A C 1
ATOM 810 O O . SER A 1 107 ? -9.646 6.026 12.115 1.00 96.75 107 SER A O 1
ATOM 812 N N . ILE A 1 108 ? -10.178 4.409 13.577 1.00 97.00 108 ILE A N 1
ATOM 813 C CA . ILE A 1 108 ? -10.946 3.564 12.660 1.00 97.00 108 ILE A CA 1
ATOM 814 C C . ILE A 1 108 ? -12.383 3.421 13.164 1.00 97.00 108 ILE A C 1
ATOM 816 O O . ILE A 1 108 ? -12.617 3.241 14.357 1.00 97.00 108 ILE A O 1
ATOM 820 N N . TYR A 1 109 ? -13.354 3.530 12.263 1.00 96.25 109 TYR A N 1
ATOM 821 C CA . TYR A 1 109 ? -14.780 3.436 12.577 1.00 96.25 109 TYR A CA 1
ATOM 822 C C . TYR A 1 109 ? -15.573 2.968 11.362 1.00 96.25 109 TYR A C 1
ATOM 824 O O . TYR A 1 109 ? -15.093 3.057 10.231 1.00 96.25 109 TYR A O 1
ATOM 832 N N . CYS A 1 110 ? -16.814 2.532 11.573 1.00 96.38 110 CYS A N 1
ATOM 833 C CA . CYS A 1 110 ? -17.734 2.240 10.480 1.00 96.38 110 CYS A CA 1
ATOM 834 C C . CYS A 1 110 ? -19.015 3.078 10.595 1.00 96.38 110 CYS A C 1
ATOM 836 O O . CYS A 1 110 ? -19.579 3.249 11.669 1.00 96.38 110 CYS A O 1
ATOM 838 N N . GLU A 1 111 ? -19.463 3.625 9.466 1.00 94.12 1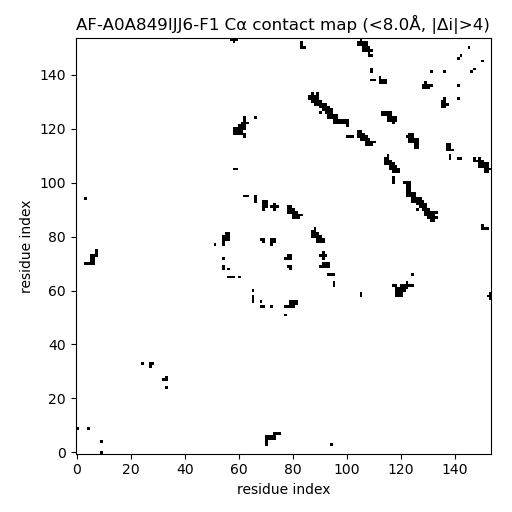11 GLU A N 1
ATOM 839 C CA . GLU A 1 111 ? -20.652 4.467 9.328 1.00 94.12 111 GLU A CA 1
ATOM 840 C C . GLU A 1 111 ? -21.377 4.076 8.034 1.00 94.12 111 GLU A C 1
ATOM 842 O O . GLU A 1 111 ? -20.749 3.964 6.977 1.00 94.12 111 GLU A O 1
ATOM 847 N N . ASN A 1 112 ? -22.703 3.902 8.095 1.00 92.94 112 ASN A N 1
ATOM 848 C CA . ASN A 1 112 ? -23.546 3.588 6.932 1.00 92.94 112 ASN A CA 1
ATOM 849 C C . ASN A 1 112 ? -23.039 2.371 6.132 1.00 92.94 112 ASN A C 1
ATOM 851 O O . ASN A 1 112 ? -22.938 2.413 4.904 1.00 92.94 112 ASN A O 1
ATOM 855 N N . GLY A 1 113 ? -22.657 1.304 6.841 1.00 94.25 113 GLY A N 1
ATOM 856 C CA . GLY A 1 113 ? -22.177 0.056 6.238 1.00 94.25 113 GLY A CA 1
ATOM 857 C C . GLY A 1 113 ? -20.778 0.128 5.614 1.00 94.25 113 GLY A C 1
ATOM 858 O O . GLY A 1 113 ? -20.389 -0.783 4.889 1.00 94.25 113 GLY A O 1
ATOM 859 N N . ARG A 1 114 ? -20.010 1.198 5.855 1.00 96.62 114 ARG A N 1
ATOM 860 C CA . ARG A 1 114 ? -18.649 1.384 5.323 1.00 96.62 114 ARG A CA 1
ATOM 861 C C . ARG A 1 114 ? -17.677 1.694 6.444 1.00 96.62 114 ARG A C 1
ATOM 863 O O . ARG A 1 114 ? -18.037 2.419 7.363 1.00 96.62 114 ARG A O 1
ATOM 870 N N . CYS A 1 115 ? -16.444 1.219 6.321 1.00 97.50 115 CYS A N 1
ATOM 871 C CA . CYS A 1 115 ? -15.400 1.466 7.309 1.00 97.50 115 CYS A CA 1
ATOM 872 C C . CYS A 1 115 ? -14.380 2.487 6.809 1.00 97.50 115 CYS A C 1
ATOM 874 O O . CYS A 1 115 ? -14.005 2.499 5.631 1.00 97.50 115 CYS A O 1
ATOM 876 N N . TYR A 1 116 ? -13.946 3.350 7.720 1.00 97.88 116 TYR A N 1
ATOM 877 C CA . TYR A 1 116 ? -13.063 4.473 7.465 1.00 97.88 116 TYR A CA 1
ATOM 878 C C . TYR A 1 116 ? -11.934 4.507 8.486 1.00 97.88 116 TYR A C 1
ATOM 880 O O . TYR A 1 116 ? -12.141 4.152 9.643 1.00 97.88 116 TYR A O 1
ATOM 888 N N . ALA A 1 117 ? -10.769 4.988 8.063 1.00 97.75 117 ALA A N 1
ATOM 889 C CA . ALA A 1 117 ? -9.662 5.324 8.939 1.00 97.75 117 ALA A CA 1
ATOM 890 C C . ALA A 1 117 ? -9.262 6.792 8.752 1.00 97.75 117 ALA A C 1
ATOM 892 O O . ALA A 1 117 ? -8.944 7.235 7.647 1.00 97.75 117 ALA A O 1
ATOM 893 N N . GLU A 1 118 ? -9.279 7.552 9.837 1.00 97.56 118 GLU A N 1
ATOM 894 C CA . GLU A 1 118 ? -8.718 8.895 9.921 1.00 97.56 118 GLU A CA 1
ATOM 895 C C . GLU A 1 118 ? -7.240 8.785 10.274 1.00 97.56 118 GLU A C 1
ATOM 897 O O . GLU A 1 118 ? -6.866 8.093 11.220 1.00 97.56 118 GLU A O 1
ATOM 902 N N . CYS A 1 119 ? -6.399 9.434 9.476 1.00 96.69 119 CYS A N 1
ATOM 903 C CA . CYS A 1 119 ? -4.951 9.273 9.547 1.00 96.69 119 CYS A CA 1
ATOM 904 C C . CYS A 1 119 ? -4.324 10.448 10.307 1.00 96.69 119 CYS A C 1
ATOM 906 O O . CYS A 1 119 ? -4.744 11.593 10.137 1.00 96.69 119 CYS A O 1
ATOM 908 N N . GLY A 1 120 ? -3.298 10.187 11.117 1.00 94.38 120 GLY A N 1
ATOM 909 C CA . GLY A 1 120 ? -2.650 11.193 11.965 1.00 94.38 120 GLY A CA 1
ATOM 910 C C . GLY A 1 120 ? -1.941 12.296 11.176 1.00 94.38 120 GLY A C 1
ATOM 911 O O . GLY A 1 120 ? -1.910 13.440 11.617 1.00 94.38 120 GLY A O 1
ATOM 912 N N . GLY A 1 121 ? -1.453 11.985 9.972 1.00 92.50 121 GLY A N 1
ATOM 913 C CA . GLY A 1 121 ? -0.892 12.968 9.039 1.00 92.50 121 GLY A CA 1
ATOM 914 C C . GLY A 1 121 ? -1.952 13.691 8.202 1.00 92.50 121 GLY A C 1
ATOM 915 O O . GLY A 1 121 ? -1.612 14.407 7.262 1.00 92.50 121 GLY A O 1
ATOM 916 N N . GLY A 1 122 ? -3.234 13.476 8.507 1.00 94.50 122 GLY A N 1
ATOM 917 C CA . GLY A 1 122 ? -4.377 14.091 7.847 1.00 94.50 122 GLY A CA 1
ATOM 918 C C . GLY A 1 122 ? -5.025 13.227 6.763 1.00 94.50 122 GLY A C 1
ATOM 919 O O . GLY A 1 122 ? -4.401 12.371 6.126 1.00 94.50 122 GLY A O 1
ATOM 920 N N . GLY A 1 123 ? -6.309 13.503 6.531 1.00 96.50 123 GLY A N 1
ATOM 921 C CA . GLY A 1 123 ? -7.140 12.840 5.528 1.00 96.50 123 GLY A CA 1
ATOM 922 C C . GLY A 1 123 ? -7.852 11.586 6.038 1.00 96.50 123 GLY A C 1
ATOM 923 O O . GLY A 1 123 ? -7.623 11.108 7.151 1.00 96.50 123 GLY A O 1
ATOM 924 N N . VAL A 1 124 ? -8.740 11.062 5.192 1.00 98.06 124 VAL A N 1
ATOM 925 C CA . VAL A 1 124 ? -9.590 9.909 5.505 1.00 98.06 124 VAL A CA 1
ATOM 926 C C . VAL A 1 124 ? -9.425 8.838 4.436 1.00 98.06 124 VAL A C 1
ATOM 928 O O . VAL A 1 124 ? -9.467 9.120 3.237 1.00 98.06 124 VAL A O 1
ATOM 931 N N . LEU A 1 125 ? -9.261 7.597 4.877 1.00 98.12 125 LEU A N 1
ATOM 932 C CA . LEU A 1 125 ? -9.281 6.411 4.036 1.00 98.12 125 LEU A CA 1
ATOM 933 C C . LEU A 1 125 ? -10.604 5.689 4.191 1.00 98.12 125 LEU A C 1
ATOM 935 O O . LEU A 1 125 ? -11.023 5.418 5.307 1.00 98.12 125 LEU A O 1
ATOM 939 N N . ARG A 1 126 ? -11.224 5.303 3.080 1.00 98.12 126 ARG A N 1
ATOM 940 C CA . ARG A 1 126 ? -12.249 4.263 3.075 1.00 98.12 126 ARG A CA 1
ATOM 941 C C . ARG A 1 126 ? -11.586 2.914 2.855 1.00 98.12 126 ARG A C 1
ATOM 943 O O . ARG A 1 126 ? -10.840 2.754 1.888 1.00 98.12 126 ARG A O 1
ATOM 950 N N . LEU A 1 127 ? -11.873 1.950 3.721 1.00 97.81 127 LEU A N 1
ATOM 951 C CA . LEU A 1 127 ? -11.411 0.575 3.566 1.00 97.81 127 LEU A CA 1
ATOM 952 C C . LEU A 1 127 ? -12.331 -0.124 2.557 1.00 97.81 127 LEU A C 1
ATOM 954 O O . LEU A 1 127 ? -13.551 -0.133 2.716 1.00 97.81 127 LEU A O 1
ATOM 958 N N . ILE A 1 128 ? -11.742 -0.646 1.481 1.00 97.38 128 ILE A N 1
ATOM 959 C CA . ILE A 1 128 ? -12.461 -1.330 0.392 1.00 97.38 128 ILE A CA 1
ATOM 960 C C . ILE A 1 128 ? -12.403 -2.841 0.575 1.00 97.38 128 ILE A C 1
ATOM 962 O O . ILE A 1 128 ? -13.384 -3.529 0.325 1.00 97.38 128 ILE A O 1
ATOM 966 N N . SER A 1 129 ? -11.242 -3.340 0.993 1.00 96.94 129 SER A N 1
ATOM 967 C CA . SER A 1 129 ? -10.993 -4.753 1.248 1.00 96.94 129 SER A CA 1
ATOM 968 C C . SER A 1 129 ? -9.989 -4.867 2.385 1.00 96.94 129 SER A C 1
ATOM 970 O O . SER A 1 129 ? -8.908 -4.267 2.328 1.00 96.94 129 SER A O 1
ATOM 972 N N . PHE A 1 130 ? -10.382 -5.581 3.433 1.00 97.81 130 PHE A N 1
ATOM 973 C CA . PHE A 1 130 ? -9.589 -5.795 4.631 1.00 97.81 130 PHE A CA 1
ATOM 974 C C . PHE A 1 130 ? -10.040 -7.073 5.343 1.00 97.81 130 PHE A C 1
ATOM 976 O O . PHE A 1 130 ? -11.110 -7.608 5.058 1.00 97.81 130 PHE A O 1
ATOM 983 N N . GLU A 1 131 ? -9.223 -7.536 6.277 1.00 97.50 131 GLU A N 1
ATOM 984 C CA . GLU A 1 131 ? -9.484 -8.674 7.147 1.00 97.50 131 GLU A CA 1
ATOM 985 C C . GLU A 1 131 ? -9.235 -8.298 8.609 1.00 97.50 131 GLU A C 1
ATOM 987 O O . GLU A 1 131 ? -8.372 -7.469 8.917 1.00 97.50 131 GLU A O 1
ATOM 992 N N . LEU A 1 132 ? -9.978 -8.950 9.500 1.00 96.50 132 LEU A N 1
ATOM 993 C CA . LEU A 1 132 ? -9.808 -8.916 10.948 1.00 96.50 132 LEU A CA 1
ATOM 994 C C . LEU A 1 132 ? -9.459 -10.336 11.412 1.00 96.50 132 LEU A C 1
ATOM 996 O O . LEU A 1 132 ? -10.257 -11.252 11.235 1.00 96.50 132 LEU A O 1
ATOM 1000 N N . ASP A 1 133 ? -8.259 -10.532 11.962 1.00 95.44 133 ASP A N 1
ATOM 1001 C CA . ASP A 1 133 ? -7.712 -11.849 12.345 1.00 95.44 133 ASP A CA 1
ATOM 1002 C C . ASP A 1 133 ? -7.794 -12.911 11.225 1.00 95.44 133 ASP A C 1
ATOM 1004 O O . ASP A 1 133 ? -8.028 -14.092 11.476 1.00 95.44 133 ASP A O 1
ATOM 1008 N N . GLY A 1 134 ? -7.603 -12.493 9.969 1.00 94.44 134 GLY A N 1
ATOM 1009 C CA . GLY A 1 134 ? -7.643 -13.385 8.802 1.00 94.44 134 GLY A CA 1
ATOM 1010 C C . GLY A 1 134 ? -9.050 -13.741 8.304 1.00 94.44 134 GLY A C 1
ATOM 1011 O O . GLY A 1 134 ? -9.183 -14.521 7.364 1.00 94.44 134 GLY A O 1
ATOM 1012 N N . ALA A 1 135 ? -10.105 -13.192 8.915 1.00 96.00 135 ALA A N 1
ATOM 1013 C CA . ALA A 1 135 ? -11.470 -13.283 8.406 1.00 96.00 135 ALA A CA 1
ATOM 1014 C C . ALA A 1 135 ? -11.838 -12.010 7.626 1.00 96.00 135 ALA A C 1
ATOM 1016 O O . ALA A 1 135 ? -11.428 -10.921 8.042 1.00 96.00 135 ALA A O 1
ATOM 1017 N N . PRO A 1 136 ? -12.625 -12.102 6.537 1.00 96.31 136 PRO A N 1
ATOM 1018 C CA . PRO A 1 136 ? -13.087 -10.931 5.799 1.00 96.31 136 PRO A CA 1
ATOM 1019 C C . PRO A 1 136 ? -13.735 -9.897 6.720 1.00 96.31 136 PRO A C 1
ATOM 1021 O O . PRO A 1 136 ? -14.604 -10.219 7.529 1.00 96.31 136 PRO A O 1
ATOM 1024 N N . GLY A 1 137 ? -13.288 -8.652 6.598 1.00 94.94 137 GLY A N 1
ATOM 1025 C CA . GLY A 1 137 ? -13.809 -7.532 7.359 1.00 94.94 137 GLY A CA 1
ATOM 1026 C C . GLY A 1 137 ? -14.899 -6.787 6.596 1.00 94.94 137 GLY A C 1
ATOM 1027 O O . GLY A 1 137 ? -14.760 -6.479 5.412 1.00 94.94 137 GLY A O 1
ATOM 1028 N N . ASP A 1 138 ? -15.965 -6.437 7.304 1.00 96.12 138 ASP A N 1
ATOM 1029 C CA . ASP A 1 138 ? -16.976 -5.478 6.877 1.00 96.12 138 ASP A CA 1
ATOM 1030 C C . ASP A 1 138 ? -17.464 -4.655 8.084 1.00 96.12 138 ASP A C 1
ATOM 1032 O O . ASP A 1 138 ? -16.923 -4.758 9.190 1.00 96.12 138 ASP A O 1
ATOM 1036 N N . ALA A 1 139 ? -18.458 -3.788 7.878 1.00 95.31 139 ALA A N 1
ATOM 1037 C CA . ALA A 1 139 ? -18.990 -2.956 8.953 1.00 95.31 139 ALA A CA 1
ATOM 1038 C C . ALA A 1 139 ? -19.683 -3.761 10.063 1.00 95.31 139 ALA A C 1
ATOM 1040 O O . ALA A 1 139 ? -19.653 -3.323 11.212 1.00 95.31 139 ALA A O 1
ATOM 1041 N N . GLN A 1 140 ? -20.284 -4.911 9.739 1.00 95.62 140 GLN A N 1
ATOM 1042 C CA . GLN A 1 140 ? -20.939 -5.767 10.725 1.00 95.62 140 GLN A CA 1
ATOM 1043 C C . GLN A 1 140 ? -19.889 -6.518 11.542 1.00 95.62 140 GLN A C 1
ATOM 1045 O O . GLN A 1 140 ? -19.904 -6.422 12.759 1.00 95.62 140 GLN A O 1
ATOM 1050 N N . ALA A 1 141 ? -18.914 -7.152 10.890 1.00 94.88 141 ALA A N 1
ATOM 1051 C CA . ALA A 1 141 ? -17.804 -7.831 11.550 1.00 94.88 141 ALA A CA 1
ATOM 1052 C C . ALA A 1 141 ? -16.990 -6.878 12.441 1.00 94.88 141 ALA A C 1
ATOM 1054 O O . ALA A 1 141 ? -16.548 -7.255 13.526 1.00 94.88 141 ALA A O 1
ATOM 1055 N N . PHE A 1 142 ? -16.815 -5.622 12.012 1.00 95.50 142 PHE A N 1
ATOM 1056 C CA . PHE A 1 142 ? -16.216 -4.586 12.850 1.00 95.50 142 PHE A CA 1
ATOM 1057 C C . PHE A 1 142 ? -17.090 -4.279 14.072 1.00 95.50 142 PHE A C 1
ATOM 1059 O O . PHE A 1 142 ? -16.584 -4.247 15.193 1.00 95.50 142 PHE A O 1
ATOM 1066 N N . ALA A 1 143 ? -18.397 -4.079 13.873 1.00 94.69 143 ALA A N 1
ATOM 1067 C CA . ALA A 1 143 ? -19.331 -3.781 14.954 1.00 94.69 143 ALA A CA 1
ATOM 1068 C C . ALA A 1 143 ? -19.458 -4.930 15.964 1.00 94.69 143 ALA A C 1
ATOM 1070 O O . ALA A 1 143 ? -19.447 -4.684 17.167 1.00 94.69 143 ALA A O 1
ATOM 1071 N N . ASP A 1 144 ? -19.503 -6.175 15.498 1.00 94.06 144 ASP A N 1
ATOM 1072 C CA . ASP A 1 144 ? -19.564 -7.368 16.343 1.00 94.06 144 ASP A CA 1
ATOM 1073 C C . ASP A 1 144 ? -18.331 -7.479 17.245 1.00 94.06 144 ASP A C 1
ATOM 1075 O O . ASP A 1 144 ? -18.412 -7.979 18.367 1.00 94.06 144 ASP A O 1
ATOM 1079 N N . ARG A 1 145 ? -17.179 -6.995 16.765 1.00 93.06 145 ARG A N 1
ATOM 1080 C CA . ARG A 1 145 ? -15.905 -7.126 17.471 1.00 93.06 145 ARG A CA 1
ATOM 1081 C C . ARG A 1 145 ? -15.552 -5.941 18.357 1.00 93.06 145 ARG A C 1
ATOM 1083 O O . ARG A 1 145 ? -14.938 -6.129 19.405 1.00 93.06 145 ARG A O 1
ATOM 1090 N N . PHE A 1 146 ? -15.910 -4.733 17.940 1.00 93.19 146 PHE A N 1
ATOM 1091 C CA . PHE A 1 146 ? -15.469 -3.496 18.588 1.00 93.19 146 PHE A CA 1
ATOM 1092 C C . PHE A 1 146 ? -16.614 -2.552 18.971 1.00 93.19 146 PHE A C 1
ATOM 1094 O O . PHE A 1 146 ? -16.384 -1.524 19.609 1.00 93.19 146 PHE A O 1
ATOM 1101 N N . GLY A 1 147 ? -17.849 -2.884 18.600 1.00 91.88 147 GLY A N 1
ATOM 1102 C CA . GLY A 1 147 ? -19.008 -2.012 18.736 1.00 91.88 147 GLY A CA 1
ATOM 1103 C C . GLY A 1 147 ? -19.044 -0.897 17.688 1.00 91.88 147 GLY A C 1
ATOM 1104 O O . GLY A 1 147 ? -18.375 -0.932 16.657 1.00 91.88 147 GLY A O 1
ATOM 1105 N N . HIS A 1 148 ? -19.858 0.124 17.955 1.00 89.81 148 HIS A N 1
ATOM 1106 C CA . HIS A 1 148 ? -20.077 1.248 17.035 1.00 89.81 148 HIS A CA 1
ATOM 1107 C C . HIS A 1 148 ? -19.189 2.467 17.315 1.00 89.81 148 HIS A C 1
ATOM 1109 O O . HIS A 1 148 ? -19.300 3.484 16.629 1.00 89.81 148 HIS A O 1
ATOM 1115 N N . SER A 1 149 ? -18.323 2.384 18.324 1.00 88.62 149 SER A N 1
ATOM 1116 C CA . SER A 1 149 ? -17.438 3.481 18.700 1.00 88.62 149 SER A CA 1
ATOM 1117 C C . SER A 1 149 ? -16.169 3.493 17.840 1.00 88.62 149 SER A C 1
ATOM 1119 O O . SER A 1 149 ? -15.646 2.428 17.506 1.00 88.62 149 SER A O 1
ATOM 1121 N N . PRO A 1 150 ? -15.630 4.678 17.514 1.00 92.00 150 PRO A N 1
ATOM 1122 C CA . PRO A 1 150 ? -14.314 4.793 16.901 1.00 92.00 150 PRO A CA 1
ATOM 1123 C C . PRO A 1 150 ? -13.226 4.181 17.788 1.00 92.00 150 PRO A C 1
ATOM 1125 O O . PRO A 1 150 ? -13.215 4.385 19.002 1.00 92.00 150 PRO A O 1
ATOM 1128 N N . ILE A 1 151 ? -12.284 3.474 17.170 1.00 94.81 151 ILE A N 1
ATOM 1129 C CA . ILE A 1 151 ? -11.109 2.908 17.835 1.00 94.81 151 ILE A CA 1
ATOM 1130 C C . ILE A 1 151 ? -9.906 3.777 17.500 1.00 94.81 151 ILE A C 1
ATOM 1132 O O . ILE A 1 151 ? -9.619 4.005 16.326 1.00 94.81 151 ILE A O 1
ATOM 1136 N N . THR A 1 152 ? -9.182 4.235 18.514 1.00 93.56 152 THR A N 1
ATOM 1137 C CA . THR A 1 152 ? -7.947 5.001 18.322 1.00 93.56 152 THR A CA 1
ATOM 1138 C C . THR A 1 152 ? -6.847 4.127 17.722 1.00 93.56 152 THR A C 1
ATOM 1140 O O . THR A 1 152 ? -6.632 2.995 18.153 1.00 93.56 152 THR A O 1
ATOM 1143 N N . LEU A 1 153 ? -6.136 4.677 16.743 1.00 91.25 153 LEU A N 1
ATOM 1144 C CA . LEU A 1 153 ? -4.994 4.058 16.079 1.00 91.25 153 LEU A CA 1
ATOM 1145 C C . LEU A 1 153 ? -3.700 4.660 16.641 1.00 91.25 153 LEU A C 1
ATOM 1147 O O . LEU A 1 153 ? -3.623 5.874 16.846 1.00 91.25 153 LEU A O 1
ATOM 1151 N N . SER A 1 154 ? -2.706 3.812 16.903 1.00 78.25 154 SER A N 1
ATOM 1152 C CA . SER A 1 154 ? -1.377 4.199 17.406 1.00 78.25 154 SER A CA 1
ATOM 1153 C C . SER A 1 154 ? -0.314 4.174 16.321 1.00 78.25 154 SER A C 1
ATOM 1155 O O . SER A 1 154 ? -0.379 3.227 15.504 1.00 78.25 154 SER A O 1
#

pLDDT: mean 93.74, std 5.6, range [67.94, 98.31]